Protein 7NFK (pdb70)

Solvent-accessible surface area: 4258 Å² total; per-residue (Å²): 90,91,69,54,56,0,94,130,80,28,51,86,1,92,146,70,26,53,154,0,92,127,35,17,58,106,17,136,182,62,149,108,2,70,52,34,82,113,89,6,85,52,34,54,106,89,0,145,58,51,62,129,58,0,107,84,100,133

Radius of gyration: 13.62 Å; Cα contacts (8 Å, |Δi|>4): 60; chains: 2; bounding box: 12×16×42 Å

Secondary structure (DSSP, 8-state):
-HHHHHHHHHHHHHHHHHHHHHHHHHHH-/-HHHHHHHHHHHHHHHHHHHHHHHHHHH-
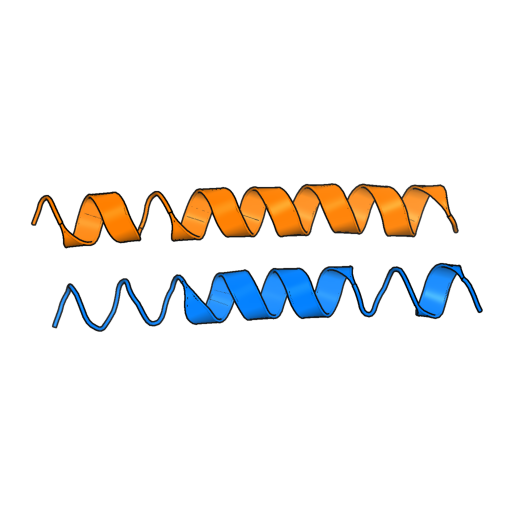
B-factor: mean 28.6, std 12.36, range [17.41, 149.52]

Structure (mmCIF, N/CA/C/O backbone):
data_7NFK
#
_entry.id   7NFK
#
_cell.length_a   47.980
_cell.length_b   47.980
_cell.length_c   127.820
_cell.angle_alpha   90.000
_cell.angle_beta   90.000
_cell.angle_gamma   90.000
#
_symmetry.space_group_name_H-M   'I 4 2 2'
#
loop_
_entity.id
_entity.type
_entity.pdbx_description
1 polymer CC-Type2-(LaId)4-I24S
2 non-polymer 'ISOPROPYL ALCOHOL'
3 water water
#
loop_
_atom_site.group_PDB
_atom_site.id
_atom_site.type_symbol
_atom_site.label_atom_id
_atom_site.label_alt_id
_atom_site.label_comp_id
_atom_site.label_asym_id
_atom_site.label_entity_id
_atom_site.label_seq_id
_atom_site.pdbx_PDB_ins_code
_atom_site.Cartn_x
_atom_site.Cartn_y
_atom_site.Cartn_z
_atom_site.occupancy
_atom_site.B_iso_or_equiv
_atom_site.auth_seq_id
_atom_site.auth_comp_id
_atom_site.auth_asym_id
_atom_site.auth_atom_id
_atom_site.pdbx_PDB_model_num
ATOM 4 N N . GLY A 1 2 ? 58.302 37.268 129.655 1.00 24.52 1 GLY A N 1
ATOM 5 C CA . GLY A 1 2 ? 58.414 38.697 129.352 1.00 24.27 1 GLY A CA 1
ATOM 6 C C . GLY A 1 2 ? 58.737 39.576 130.542 1.00 21.64 1 GLY A C 1
ATOM 7 O O . GLY A 1 2 ? 58.464 39.187 131.706 1.00 23.27 1 GLY A O 1
ATOM 8 N N . GLU A 1 3 ? 59.252 40.779 130.278 1.00 22.53 2 GLU A N 1
ATOM 9 C CA . GLU A 1 3 ? 59.756 41.658 131.357 1.00 23.38 2 GLU A CA 1
ATOM 10 C C . GLU A 1 3 ? 58.601 42.162 132.231 1.00 21.16 2 GLU A C 1
ATOM 11 O O . GLU A 1 3 ? 58.808 42.352 133.428 1.00 21.15 2 GLU A O 1
ATOM 17 N N . ILE A 1 4 ? 57.431 42.424 131.671 1.00 20.09 3 ILE A N 1
ATOM 18 C CA . ILE A 1 4 ? 56.303 42.945 132.495 1.00 20.04 3 ILE A CA 1
ATOM 19 C C . ILE A 1 4 ? 55.833 41.823 133.417 1.00 19.14 3 ILE A C 1
ATOM 20 O O . ILE A 1 4 ? 55.624 42.057 134.640 1.00 19.88 3 ILE A O 1
ATOM 25 N N . ALA A 1 5 ? 55.633 40.630 132.874 1.00 20.58 4 ALA A N 1
ATOM 26 C CA . ALA A 1 5 ? 55.214 39.493 133.714 1.00 20.52 4 ALA A CA 1
ATOM 27 C C . ALA A 1 5 ? 56.224 39.263 134.834 1.00 20.48 4 ALA A C 1
ATOM 28 O O . ALA A 1 5 ? 55.809 39.006 135.995 1.00 21.87 4 ALA A O 1
ATOM 30 N N A GLN A 1 6 ? 57.517 39.368 134.520 0.50 20.55 5 GLN A N 1
ATOM 31 N N B GLN A 1 6 ? 57.517 39.368 134.520 0.50 20.55 5 GLN A N 1
ATOM 32 C CA A GLN A 1 6 ? 58.582 39.153 135.529 0.50 22.10 5 GLN A CA 1
ATOM 33 C CA B GLN A 1 6 ? 58.582 39.153 135.529 0.50 22.10 5 GLN A CA 1
ATOM 34 C C A GLN A 1 6 ? 58.468 40.215 136.621 0.50 20.82 5 GLN A C 1
ATOM 35 C C B GLN A 1 6 ? 58.468 40.215 136.621 0.50 20.82 5 GLN A C 1
ATOM 36 O O A GLN A 1 6 ? 58.587 39.871 137.809 0.50 21.88 5 GLN A O 1
ATOM 37 O O B GLN A 1 6 ? 58.587 39.871 137.809 0.50 21.88 5 GLN A O 1
ATOM 42 N N . ALA A 1 7 ? 58.235 41.465 136.247 1.00 19.27 6 ALA A N 1
ATOM 43 C CA . ALA A 1 7 ? 58.131 42.548 137.241 1.00 19.26 6 ALA A CA 1
ATOM 44 C C . ALA A 1 7 ? 56.880 42.331 138.108 1.00 18.99 6 ALA A C 1
ATOM 45 O O . ALA A 1 7 ? 56.930 42.590 139.318 1.00 19.40 6 ALA A O 1
ATOM 47 N N . LEU A 1 8 ? 55.763 41.896 137.534 1.00 18.48 7 LEU A N 1
ATOM 48 C CA . LEU A 1 8 ? 54.539 41.623 138.329 1.00 18.89 7 LEU A CA 1
ATOM 49 C C . LEU A 1 8 ? 54.832 40.472 139.303 1.00 19.25 7 LEU A C 1
ATOM 50 O O . LEU A 1 8 ? 54.300 40.483 140.433 1.00 19.54 7 LEU A O 1
ATOM 55 N N . LYS A 1 9 ? 55.592 39.466 138.888 1.00 19.83 8 LYS A N 1
ATOM 56 C CA . LYS A 1 9 ? 55.968 38.366 139.810 1.00 21.18 8 LYS A CA 1
ATOM 57 C C . LYS A 1 9 ? 56.819 38.898 140.976 1.00 20.59 8 LYS A C 1
ATO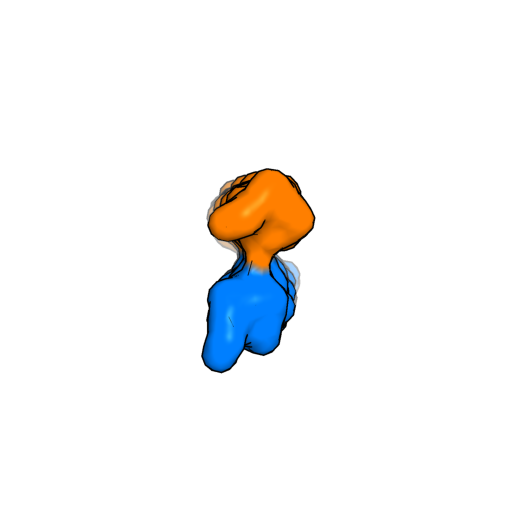M 58 O O . LYS A 1 9 ? 56.676 38.405 142.111 1.00 21.96 8 LYS A O 1
ATOM 64 N N A GLU A 1 10 ? 57.682 39.880 140.722 0.50 20.23 9 GLU A N 1
ATOM 65 N N B GLU A 1 10 ? 57.690 39.878 140.720 0.50 20.21 9 GLU A N 1
ATOM 66 C CA A GLU A 1 10 ? 58.472 40.517 141.801 0.50 20.81 9 GLU A CA 1
ATOM 67 C CA B GLU A 1 10 ? 58.477 40.524 141.800 0.50 20.75 9 GLU A CA 1
ATOM 68 C C A GLU A 1 10 ? 57.534 41.255 142.762 0.50 18.84 9 GLU A C 1
ATOM 69 C C B GLU A 1 10 ? 57.532 41.252 142.763 0.50 18.80 9 GLU A C 1
ATOM 70 O O A GLU A 1 10 ? 57.787 41.241 143.981 0.50 20.76 9 GLU A O 1
ATOM 71 O O B GLU A 1 10 ? 57.787 41.239 143.982 0.50 20.76 9 GLU A O 1
ATOM 82 N N . ILE A 1 11 ? 56.485 41.892 142.258 1.00 18.33 10 ILE A N 1
ATOM 83 C CA . ILE A 1 11 ? 55.467 42.529 143.130 1.00 17.78 10 ILE A CA 1
ATOM 84 C C . ILE A 1 11 ? 54.787 41.452 143.975 1.00 19.14 10 ILE A C 1
ATOM 85 O O . ILE A 1 11 ? 54.632 41.650 145.192 1.00 18.58 10 ILE A O 1
ATOM 90 N N . ALA A 1 12 ? 54.405 40.323 143.394 1.00 17.99 11 ALA A N 1
ATOM 91 C CA . ALA A 1 12 ? 53.785 39.249 144.197 1.00 18.45 11 ALA A CA 1
ATOM 92 C C . ALA A 1 12 ? 54.757 38.791 145.297 1.00 18.77 11 ALA A C 1
ATOM 93 O O . ALA A 1 12 ? 54.299 38.573 146.448 1.00 19.84 11 ALA A O 1
ATOM 95 N N . LYS A 1 13 ? 56.036 38.596 144.974 1.00 18.80 12 LYS A N 1
ATOM 96 C CA . LYS A 1 13 ? 57.012 38.156 145.997 1.00 20.10 12 LYS A CA 1
ATOM 97 C C . LYS A 1 13 ? 57.113 39.190 147.122 1.00 19.40 12 LYS A C 1
ATOM 98 O O . LYS A 1 13 ? 57.225 38.807 148.301 1.00 20.30 12 LYS A O 1
ATOM 102 N N . ALA A 1 14 ? 57.073 40.477 146.805 1.00 18.50 13 ALA A N 1
ATOM 103 C CA . ALA A 1 14 ? 57.155 41.537 147.831 1.00 18.64 13 ALA A CA 1
ATOM 104 C C . ALA A 1 14 ? 55.897 41.487 148.697 1.00 18.84 13 ALA A C 1
ATOM 105 O O . ALA A 1 14 ? 55.982 41.683 149.923 1.00 18.96 13 ALA A O 1
ATOM 107 N N . LEU A 1 15 ? 54.731 41.245 148.111 1.00 17.86 14 LEU A N 1
ATOM 108 C CA . LEU A 1 15 ? 53.486 41.141 148.911 1.00 17.79 14 LEU A CA 1
ATOM 109 C C . LEU A 1 15 ? 53.599 39.917 149.836 1.00 18.48 14 LEU A C 1
ATOM 110 O O . LEU A 1 15 ? 53.100 39.985 150.973 1.00 18.54 14 LEU A O 1
ATOM 115 N N . LYS A 1 16 ? 54.178 38.816 149.408 1.00 18.50 15 LYS A N 1
ATOM 116 C CA . LYS A 1 16 ? 54.417 37.648 150.293 1.00 19.09 15 LYS A CA 1
ATOM 117 C C . LYS A 1 16 ? 55.325 38.054 151.464 1.00 19.44 15 LYS A C 1
ATOM 118 O O . LYS A 1 16 ? 55.133 37.549 152.581 1.00 20.51 15 LYS A O 1
ATOM 124 N N . GLU A 1 17 ? 56.324 38.899 151.218 1.00 19.06 16 GLU A N 1
ATOM 125 C CA . GLU A 1 17 ? 57.207 39.394 152.310 1.00 19.43 16 GLU A CA 1
ATOM 126 C C . GLU A 1 17 ? 56.360 40.189 153.319 1.00 18.54 16 GLU A C 1
ATOM 127 O O . GLU A 1 17 ? 56.594 40.082 154.542 1.00 19.65 16 GLU A O 1
ATOM 133 N N . ILE A 1 18 ? 55.439 41.013 152.838 1.00 18.37 17 ILE A N 1
ATOM 134 C CA . ILE A 1 18 ? 54.521 41.754 153.738 1.00 18.16 17 ILE A CA 1
ATOM 135 C C . ILE A 1 18 ? 53.703 40.744 154.550 1.00 19.43 17 ILE A C 1
ATOM 136 O O . ILE A 1 18 ? 53.574 40.924 155.790 1.00 19.52 17 ILE A O 1
ATOM 141 N N . ALA A 1 19 ? 53.164 39.701 153.933 1.00 18.20 18 ALA A N 1
ATOM 142 C CA . ALA A 1 19 ? 52.400 38.689 154.689 1.00 18.88 18 ALA A CA 1
ATOM 143 C C . ALA A 1 19 ? 53.285 38.065 155.774 1.00 19.65 18 ALA A C 1
ATOM 144 O O . ALA A 1 19 ? 52.794 37.864 156.919 1.00 19.98 18 ALA A O 1
ATOM 146 N N . TRP A 1 20 ? 54.530 37.720 155.455 1.00 19.68 19 TRP A N 1
ATOM 147 C CA . TRP A 1 20 ? 55.429 37.075 156.446 1.00 18.95 19 TRP A CA 1
ATOM 148 C C . TRP A 1 20 ? 55.673 38.025 157.613 1.00 19.82 19 TRP A C 1
ATOM 149 O O . TRP A 1 20 ? 55.684 37.577 158.786 1.0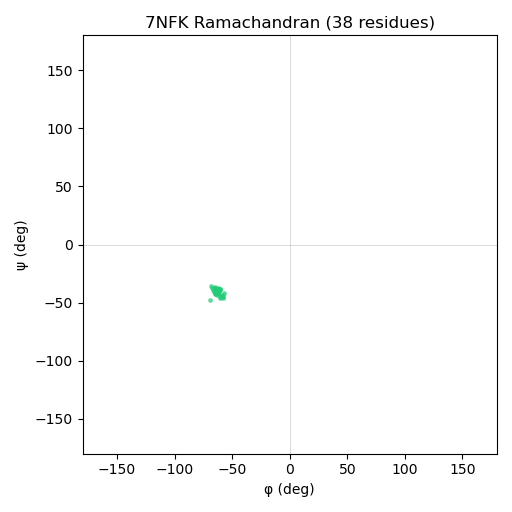0 21.09 19 TRP A O 1
ATOM 160 N N . ALA A 1 21 ? 55.874 39.304 157.341 1.00 20.39 20 ALA A N 1
ATOM 161 C CA . ALA A 1 21 ? 56.082 40.310 158.402 1.00 20.64 20 ALA A CA 1
ATOM 162 C C . ALA A 1 21 ? 54.837 40.393 159.293 1.00 20.01 20 ALA A C 1
ATOM 163 O O . ALA A 1 21 ? 54.976 40.536 160.515 1.00 22.06 20 ALA A O 1
ATOM 165 N N . LEU A 1 22 ? 53.651 40.359 158.713 1.00 20.50 21 LEU A N 1
ATOM 166 C CA . LEU A 1 22 ? 52.405 40.420 159.502 1.00 21.11 21 LEU A CA 1
ATOM 167 C C . LEU A 1 22 ? 52.227 39.145 160.322 1.00 21.46 21 LEU A C 1
ATOM 168 O O . LEU A 1 22 ? 51.718 39.224 161.440 1.00 23.62 21 LEU A O 1
ATOM 173 N N A LYS A 1 23 ? 52.638 37.981 159.807 0.50 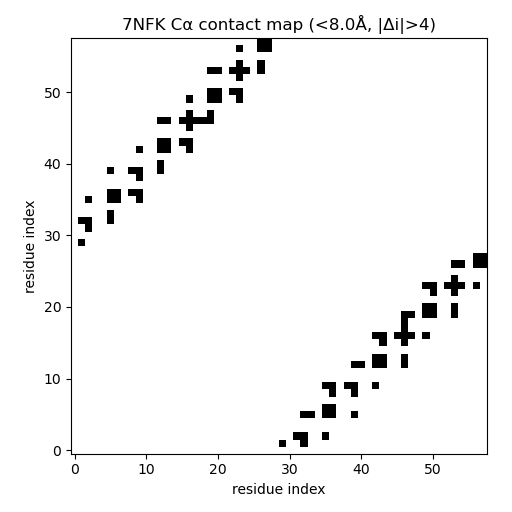20.84 22 LYS A N 1
ATOM 174 N N B LYS A 1 23 ? 52.644 37.991 159.803 0.50 21.13 22 LYS A N 1
ATOM 175 C CA A LYS A 1 23 ? 52.581 36.713 160.590 0.50 22.26 22 LYS A CA 1
ATOM 176 C CA B LYS A 1 23 ? 52.584 36.707 160.548 0.50 22.89 22 LYS A CA 1
ATOM 177 C C A LYS A 1 23 ? 53.477 36.851 161.816 0.50 24.30 22 LYS A C 1
ATOM 178 C C B LYS A 1 23 ? 53.482 36.829 161.788 0.50 24.61 22 LYS A C 1
ATOM 179 O O A LYS A 1 23 ? 53.131 36.335 162.901 0.50 26.47 22 LYS A O 1
ATOM 180 O O B LYS A 1 23 ? 53.122 36.324 162.877 0.50 26.52 22 LYS A O 1
ATOM 191 N N . GLU A 1 24 ? 54.621 37.501 161.653 1.00 23.10 23 GLU A N 1
ATOM 192 C CA . GLU A 1 24 ? 55.527 37.670 162.797 1.00 24.09 23 GLU A CA 1
ATOM 193 C C . GLU A 1 24 ? 54.878 38.567 163.838 1.00 23.82 23 GLU A C 1
ATOM 194 O O . GLU A 1 24 ? 55.040 38.287 165.054 1.00 27.46 23 GLU A O 1
ATOM 200 N N A SER A 1 25 ? 54.159 39.610 163.408 0.50 26.17 24 SER A N 1
ATOM 201 N N B SER A 1 25 ? 54.154 39.615 163.422 0.50 25.85 24 SER A N 1
ATOM 202 C CA A SER A 1 25 ? 53.414 40.511 164.318 0.50 27.21 24 SER A CA 1
ATOM 203 C CA B SER A 1 25 ? 53.442 40.499 164.378 0.50 26.47 24 SER A CA 1
ATOM 204 C C A SER A 1 25 ? 52.350 39.719 165.083 0.50 27.53 24 SER A C 1
ATOM 205 C C B SER A 1 25 ? 52.351 39.710 165.099 0.50 26.89 24 SER A C 1
ATOM 206 O O A SER A 1 25 ? 52.212 39.960 166.292 0.50 29.55 24 SER A O 1
ATOM 207 O O B SER A 1 25 ? 52.199 39.949 166.300 0.50 29.27 24 SER A O 1
ATOM 212 N N . ALA A 1 26 ? 51.661 38.778 164.441 1.00 25.98 25 ALA A N 1
ATOM 213 C CA . ALA A 1 26 ? 50.654 37.930 165.125 1.00 27.15 25 ALA A CA 1
ATOM 214 C C . ALA A 1 26 ? 51.359 37.105 166.200 1.00 28.77 25 ALA A C 1
ATOM 215 O O . ALA A 1 26 ? 50.803 36.991 167.323 1.00 32.69 25 ALA A O 1
ATOM 217 N N . GLN A 1 27 ? 52.542 36.545 165.911 1.00 29.30 26 GLN A N 1
ATOM 218 C CA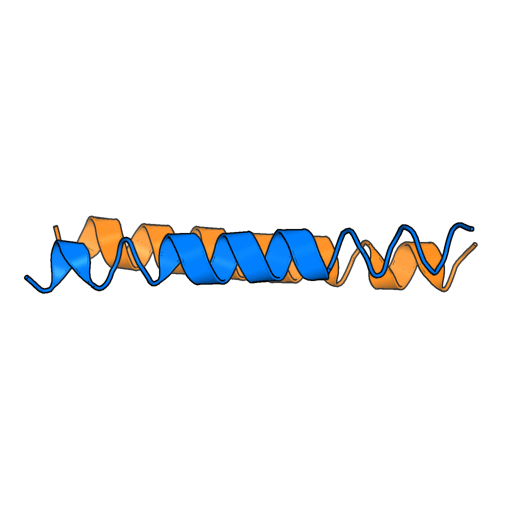 . GLN A 1 27 ? 53.309 35.769 166.937 1.00 30.09 26 GLN A CA 1
ATOM 219 C C . GLN A 1 27 ? 53.691 36.695 168.109 1.00 32.70 26 GLN A C 1
ATOM 220 O O . GLN A 1 27 ? 53.626 36.273 169.287 1.00 34.47 26 GLN A O 1
ATOM 226 N N . ALA A 1 28 ? 54.064 37.941 167.832 1.00 31.05 27 ALA A N 1
ATOM 227 C CA . ALA A 1 28 ? 54.490 38.905 168.881 1.00 32.87 27 ALA A CA 1
ATOM 228 C C . ALA A 1 28 ? 53.301 39.235 169.793 1.00 33.44 27 ALA A C 1
ATOM 229 O O . ALA A 1 28 ? 53.484 39.299 171.014 1.00 36.95 27 ALA A O 1
ATOM 231 N N . LEU A 1 29 ? 52.104 39.415 169.223 1.00 32.99 28 LEU A N 1
ATOM 232 C CA . LEU A 1 29 ? 50.851 39.710 169.976 1.00 35.15 28 LEU A CA 1
ATOM 233 C C . LEU A 1 29 ? 50.484 38.514 170.864 1.00 36.08 28 LEU A C 1
ATOM 234 O O . LEU A 1 29 ? 50.033 38.764 171.974 1.00 46.38 28 LEU A O 1
ATOM 239 N N . LYS A 1 30 ? 50.705 37.265 170.429 1.00 37.91 29 LYS A N 1
ATOM 240 C CA . LYS A 1 30 ? 50.372 36.075 171.257 1.00 43.48 29 LYS A CA 1
ATOM 241 C C . LYS A 1 30 ? 51.447 35.888 172.334 1.00 49.29 29 LYS A C 1
ATOM 242 O O . LYS A 1 30 ? 52.527 36.494 172.292 1.00 50.28 29 LYS A O 1
ATOM 251 N N . GLY B 1 2 ? 62.875 47.712 129.643 1.00 25.62 1 GLY B N 1
ATOM 252 C CA . GLY B 1 2 ? 61.933 48.799 129.339 1.00 25.76 1 GLY B CA 1
ATOM 253 C C . GLY B 1 2 ? 61.523 49.628 130.543 1.00 23.16 1 GLY B C 1
ATOM 254 O O . GLY B 1 2 ? 61.603 49.156 131.710 1.00 23.48 1 GLY B O 1
ATOM 255 N N A GLU B 1 3 ? 61.067 50.854 130.308 0.50 22.01 2 GLU B N 1
ATOM 256 N N B GLU B 1 3 ? 61.034 50.832 130.274 0.50 22.36 2 GLU B N 1
ATOM 257 C CA A GLU B 1 3 ? 60.809 51.821 131.407 0.50 22.64 2 GLU B CA 1
ATOM 258 C CA B GLU B 1 3 ? 60.765 51.853 131.315 0.50 22.13 2 GLU B CA 1
ATOM 259 C C A GLU B 1 3 ? 59.607 51.360 132.244 0.50 21.03 2 GLU B C 1
ATOM 260 C C B GLU B 1 3 ? 59.610 51.381 132.212 0.50 21.06 2 GLU B C 1
ATOM 261 O O A GLU B 1 3 ? 59.609 51.633 133.440 0.50 20.81 2 GLU B O 1
ATOM 262 O O B GLU B 1 3 ? 59.658 51.655 133.412 0.50 21.56 2 GLU B O 1
ATOM 273 N N . ILE B 1 4 ? 58.595 50.711 131.665 1.00 20.01 3 ILE B N 1
ATOM 274 C CA . ILE B 1 4 ? 57.430 50.279 132.479 1.00 19.36 3 ILE B CA 1
ATOM 275 C C . ILE B 1 4 ? 57.863 49.151 133.417 1.00 19.32 3 ILE B C 1
ATOM 276 O O . ILE B 1 4 ? 57.564 49.197 134.626 1.00 20.09 3 ILE B O 1
ATOM 281 N N . ALA B 1 5 ? 58.577 48.166 132.887 1.00 20.61 4 ALA B N 1
ATOM 282 C CA . ALA B 1 5 ? 59.089 47.066 133.722 1.00 20.32 4 ALA B CA 1
ATOM 283 C C . ALA B 1 5 ? 59.962 47.634 134.848 1.00 20.85 4 ALA B C 1
ATOM 284 O O . ALA B 1 5 ? 59.858 47.170 135.996 1.00 22.32 4 ALA B O 1
ATOM 286 N N . GLN B 1 6 ? 60.795 48.610 134.522 1.00 20.41 5 GLN B N 1
ATOM 287 C CA . GLN B 1 6 ? 61.689 49.210 135.533 1.00 20.97 5 GLN B CA 1
ATOM 288 C C . GLN B 1 6 ? 60.871 49.890 136.632 1.00 21.54 5 GLN B C 1
ATOM 289 O O . GLN B 1 6 ? 61.212 49.752 137.817 1.00 22.08 5 GLN B O 1
ATOM 292 N N . ALA B 1 7 ? 59.838 50.622 136.269 1.00 19.28 6 ALA B N 1
ATOM 293 C CA . ALA B 1 7 ? 58.991 51.317 137.249 1.00 18.97 6 ALA B CA 1
ATOM 294 C C . ALA B 1 7 ? 58.270 50.277 138.115 1.00 19.81 6 ALA B C 1
ATOM 295 O O . ALA B 1 7 ? 58.120 50.496 139.328 1.00 19.86 6 ALA B O 1
ATOM 297 N N . LEU B 1 8 ? 57.774 49.195 137.536 1.00 18.54 7 LEU B N 1
ATOM 298 C CA . LEU B 1 8 ? 57.119 48.132 138.335 1.00 17.93 7 LEU B CA 1
ATOM 299 C C . LEU B 1 8 ? 58.124 47.517 139.305 1.00 19.48 7 LEU B C 1
ATOM 300 O O . LEU B 1 8 ? 57.726 47.160 140.441 1.00 19.28 7 LEU B O 1
ATOM 305 N N . LYS B 1 9 ? 59.368 47.335 138.887 1.00 20.25 8 LYS B N 1
ATOM 306 C CA . LYS B 1 9 ? 60.411 46.834 139.820 1.00 21.12 8 LYS B CA 1
ATOM 307 C C . LYS B 1 9 ? 60.639 47.815 140.984 1.00 20.83 8 LYS B C 1
ATOM 308 O O . LYS B 1 9 ? 60.874 47.363 142.131 1.00 22.06 8 LYS B O 1
ATOM 314 N N A GLU B 1 10 ? 60.555 49.120 140.735 0.50 20.58 9 GLU B N 1
ATOM 315 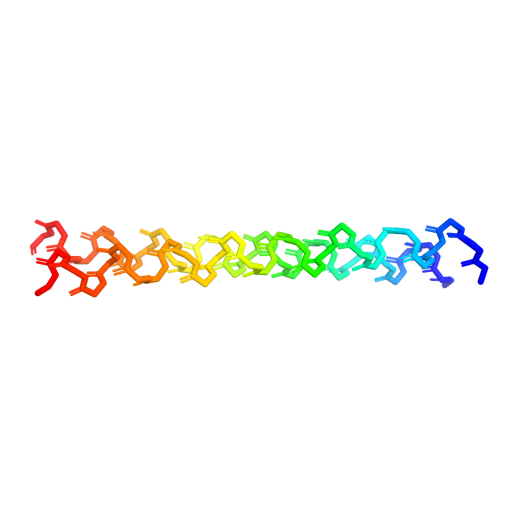N N B GLU B 1 10 ? 60.554 49.123 140.730 0.50 20.56 9 GLU B N 1
ATOM 316 C CA A GLU B 1 10 ? 60.670 50.130 141.817 0.50 20.74 9 GLU B CA 1
ATOM 317 C CA B GLU B 1 10 ? 60.662 50.142 141.806 0.50 20.80 9 GLU B CA 1
ATOM 318 C C A GLU B 1 10 ? 59.483 49.977 142.778 0.50 19.32 9 GLU B C 1
ATOM 319 C C B GLU B 1 10 ? 59.487 49.959 142.775 0.50 19.33 9 GLU B C 1
ATOM 320 O O A GLU B 1 10 ? 59.666 50.141 144.002 0.50 19.86 9 GLU B O 1
ATOM 321 O O B GLU B 1 10 ? 59.678 50.086 143.997 0.50 19.88 9 GLU B O 1
ATOM 332 N N . ILE B 1 11 ? 58.297 49.691 142.263 1.00 18.48 10 ILE B N 1
ATOM 333 C CA . ILE B 1 11 ? 57.119 49.441 143.136 1.00 18.67 10 ILE B CA 1
ATOM 334 C C . ILE B 1 11 ? 57.388 48.186 143.988 1.00 18.62 10 ILE B C 1
ATOM 335 O O . ILE B 1 11 ? 57.130 48.208 145.204 1.00 18.47 10 ILE B O 1
ATOM 340 N N . ALA B 1 12 ? 57.919 47.115 143.404 1.00 18.39 11 ALA B N 1
ATOM 341 C CA . ALA B 1 12 ? 58.244 45.909 144.196 1.00 18.49 11 ALA B CA 1
ATOM 342 C C . ALA B 1 12 ? 59.232 46.262 145.316 1.00 18.89 11 ALA B C 1
ATOM 343 O O . ALA B 1 12 ? 59.077 45.768 146.465 1.00 20.12 11 ALA B O 1
ATOM 345 N N . LYS B 1 13 ? 60.260 47.032 144.998 1.00 19.33 12 LYS B N 1
ATOM 346 C CA . LYS B 1 13 ? 61.280 47.397 146.013 1.00 20.08 12 LYS B CA 1
ATOM 347 C C . LYS B 1 13 ? 60.612 48.183 147.152 1.00 19.87 12 LYS B C 1
ATOM 348 O O . LYS B 1 13 ? 60.978 47.978 148.318 1.00 20.57 12 LYS B O 1
ATOM 352 N N . ALA B 1 14 ? 59.702 49.084 146.822 1.00 18.77 13 ALA B N 1
ATOM 353 C CA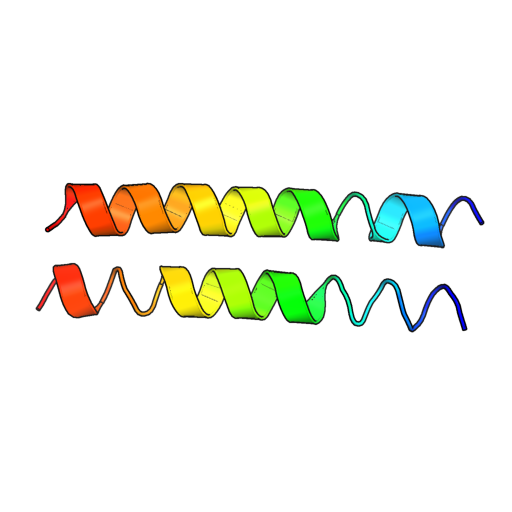 . ALA B 1 14 ? 59.017 49.905 147.845 1.00 18.80 13 ALA B CA 1
ATOM 354 C C . ALA B 1 14 ? 58.169 48.971 148.735 1.00 18.58 13 ALA B C 1
ATOM 355 O O . ALA B 1 14 ? 58.079 49.175 149.948 1.00 19.01 13 ALA B O 1
ATOM 357 N N . LEU B 1 15 ? 57.469 48.009 148.141 1.00 17.95 14 LEU B N 1
ATOM 358 C CA . LEU B 1 15 ? 56.669 47.048 148.921 1.00 17.41 14 LEU B CA 1
ATOM 359 C C . LEU B 1 15 ? 57.584 46.247 149.858 1.00 19.10 14 LEU B C 1
ATOM 360 O O . LEU B 1 15 ? 57.165 45.965 150.998 1.00 19.56 14 LEU B O 1
ATOM 365 N N . LYS B 1 16 ? 58.783 45.851 149.414 1.00 19.26 15 LYS B N 1
ATOM 366 C CA . LYS B 1 16 ? 59.755 45.172 150.305 1.00 20.55 15 LYS B CA 1
ATOM 367 C C . LYS B 1 16 ? 60.126 46.106 151.464 1.00 21.48 15 LYS B C 1
ATOM 368 O O . LYS B 1 16 ? 60.279 45.614 152.600 1.00 21.71 15 LYS B O 1
ATOM 372 N N . GLU B 1 17 ? 60.276 47.402 151.217 1.00 20.24 16 GLU B N 1
ATOM 373 C CA . GLU B 1 17 ? 60.556 48.354 152.323 1.00 19.78 16 GLU B CA 1
ATOM 374 C C . GLU B 1 17 ? 59.400 48.356 153.333 1.00 19.79 16 GLU B C 1
ATOM 375 O O . GLU B 1 17 ? 59.641 48.482 154.541 1.00 20.21 16 GLU B O 1
ATOM 381 N N . ILE B 1 18 ? 58.169 48.288 152.860 1.00 19.07 17 ILE B N 1
ATOM 382 C CA . ILE B 1 18 ? 57.004 48.175 153.771 1.00 18.83 17 ILE B CA 1
ATOM 383 C C . ILE B 1 18 ? 57.144 46.891 154.595 1.00 19.55 17 ILE B C 1
ATOM 384 O O . ILE B 1 18 ? 56.943 46.935 155.834 1.00 19.87 17 ILE B O 1
ATOM 389 N N . ALA B 1 19 ? 57.483 45.759 153.993 1.00 18.65 18 ALA B N 1
ATOM 390 C CA . ALA B 1 19 ? 57.660 44.509 154.762 1.00 19.03 18 ALA B CA 1
ATOM 391 C C . ALA B 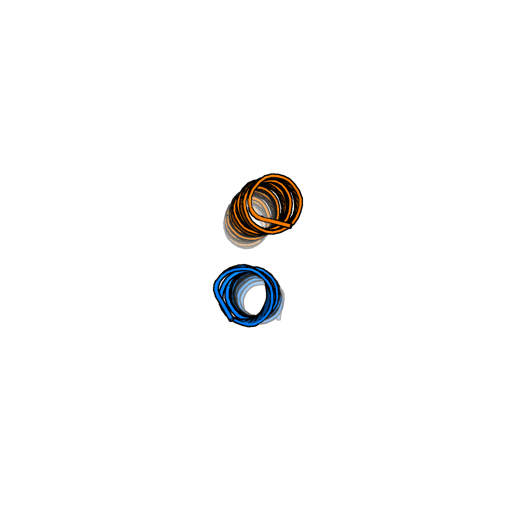1 19 ? 58.742 44.717 155.844 1.00 21.98 18 ALA B C 1
ATOM 392 O O . ALA B 1 19 ? 58.550 44.245 156.994 1.00 21.51 18 ALA B O 1
ATOM 394 N N . TRP B 1 20 ? 59.876 45.316 155.482 1.00 21.17 19 TRP B N 1
ATOM 395 C CA . TRP B 1 20 ? 60.974 45.531 156.463 1.00 22.14 19 TRP B CA 1
ATOM 396 C C . TRP B 1 20 ? 60.454 46.363 157.636 1.00 20.91 19 TRP B C 1
ATOM 397 O O . TRP B 1 20 ? 60.783 46.072 158.818 1.00 22.81 19 TRP B O 1
ATOM 408 N N . ALA B 1 21 ? 59.688 47.401 157.359 1.00 20.69 20 ALA B N 1
ATOM 409 C CA . ALA B 1 21 ? 59.160 48.287 158.419 1.00 20.58 20 ALA B CA 1
ATOM 410 C C . ALA B 1 21 ? 58.214 47.492 159.333 1.00 20.83 20 ALA B C 1
ATOM 411 O O . ALA B 1 21 ? 58.219 47.719 160.555 1.00 22.66 20 ALA B O 1
ATOM 413 N N . LEU B 1 22 ? 57.371 46.646 158.769 1.00 21.05 21 LEU B N 1
ATOM 414 C CA . LEU B 1 22 ? 56.450 45.819 159.563 1.00 21.77 21 LEU B CA 1
ATOM 415 C C . LEU B 1 22 ? 57.236 44.831 160.426 1.00 22.51 21 LEU B C 1
ATOM 416 O O . LEU B 1 22 ? 56.794 44.576 161.566 1.00 23.98 21 LEU B O 1
ATOM 421 N N . LYS B 1 23 ? 58.337 44.268 159.928 1.00 22.48 22 LYS B N 1
ATOM 422 C CA . LYS B 1 23 ? 59.188 43.374 160.749 1.00 23.86 22 LYS B CA 1
ATOM 423 C C . LYS B 1 23 ? 59.727 44.143 161.954 1.00 24.50 22 LYS B C 1
ATOM 424 O O . LYS B 1 23 ? 59.840 43.557 163.040 1.00 25.73 22 LYS B O 1
ATOM 430 N N . GLU B 1 24 ? 60.076 45.404 161.774 1.00 22.83 23 GLU B N 1
ATOM 431 C CA . GLU B 1 24 ? 60.569 46.224 162.897 1.00 24.78 23 GLU B CA 1
ATOM 432 C C . GLU B 1 24 ? 59.472 46.361 163.958 1.00 24.56 23 GLU B C 1
ATOM 433 O O . GLU B 1 24 ? 59.799 46.358 165.168 1.00 26.66 23 GLU B O 1
ATOM 439 N N . SER B 1 25 ? 58.215 46.486 163.559 1.00 24.96 24 SER B N 1
ATOM 440 C CA . SER B 1 25 ? 57.071 46.537 164.512 1.00 27.15 24 SER B CA 1
ATOM 441 C C . SER B 1 25 ? 56.946 45.210 165.265 1.00 27.17 24 SER B C 1
ATOM 442 O O . SER B 1 25 ? 56.748 45.264 166.507 1.00 29.72 24 SER B O 1
ATOM 445 N N . ALA B 1 26 ? 57.084 44.068 164.597 1.00 27.27 25 ALA B N 1
ATOM 446 C CA . ALA B 1 26 ? 56.985 42.746 165.255 1.00 27.02 25 ALA B CA 1
ATOM 447 C C . ALA B 1 26 ? 58.105 42.638 166.296 1.00 26.62 25 ALA B C 1
ATOM 448 O O . ALA B 1 26 ? 57.846 42.156 167.412 1.00 29.05 25 ALA B O 1
ATOM 450 N N . GLN B 1 27 ? 59.313 43.089 165.971 1.00 26.51 26 GLN B N 1
ATOM 451 C CA . GLN B 1 27 ? 60.444 43.028 166.930 1.00 26.69 26 GLN B CA 1
ATOM 452 C C . GLN B 1 27 ? 60.190 43.968 168.097 1.00 31.11 26 GLN B C 1
ATOM 453 O O . GLN B 1 27 ? 60.534 43.597 169.237 1.00 31.67 26 GLN B O 1
ATOM 459 N N . ALA B 1 28 ? 59.593 45.133 167.859 1.00 28.03 27 ALA B N 1
ATOM 460 C CA . ALA B 1 28 ? 59.290 46.096 168.944 1.00 30.54 27 ALA B CA 1
ATOM 461 C C . ALA B 1 28 ? 58.281 45.467 169.923 1.00 31.93 27 ALA B C 1
ATOM 462 O O . ALA B 1 28 ? 58.489 45.592 171.161 1.00 35.30 27 ALA B O 1
ATOM 464 N N . LEU B 1 29 ? 57.267 44.763 169.411 1.00 29.51 28 LEU B N 1
ATOM 465 C CA . LEU B 1 29 ? 56.232 44.078 170.241 1.00 31.27 28 LEU B CA 1
ATOM 466 C C . LEU B 1 29 ? 56.866 42.936 171.047 1.00 33.85 28 LEU B C 1
ATOM 467 O O . LEU B 1 29 ? 56.469 42.764 172.215 1.00 40.31 28 LEU B O 1
ATOM 472 N N . LYS B 1 30 ? 57.832 42.198 170.491 1.00 30.66 29 LYS B N 1
ATOM 473 C CA . LYS B 1 30 ? 58.525 41.088 171.218 1.00 33.77 29 LYS B CA 1
ATOM 474 C C . LYS B 1 30 ? 59.454 41.672 172.292 1.00 43.37 29 LYS B C 1
ATOM 475 O O . LYS B 1 30 ? 59.855 42.841 172.187 1.00 43.20 29 LYS B O 1
#

Foldseek 3Di:
DVVVVVVVVVVVVVVVVVVVVVVVVVVVD/DVVVVVVVVVVVVVVVVVVVVVVVVVVVD

Sequence (58 aa):
GEIAQQALKEEIAKALKEIAWALKKESSAQALKGEEIAQALKEEIAKALKEIAWALKESAQALK